Protein AF-A0A7J6WF81-F1 (afdb_monomer)

Radius of gyration: 40.15 Å; Cα contacts (8 Å, |Δi|>4): 17; chains: 1; bounding box: 64×101×125 Å

Structure (mmCIF, N/CA/C/O backbone):
data_AF-A0A7J6WF81-F1
#
_entry.id   AF-A0A7J6WF81-F1
#
loop_
_atom_site.group_PDB
_atom_site.id
_atom_site.type_symbol
_atom_site.label_atom_id
_atom_site.label_alt_id
_atom_site.label_comp_id
_atom_site.label_asym_id
_atom_site.label_entity_id
_atom_site.label_seq_id
_atom_site.pdbx_PDB_ins_code
_atom_site.Cartn_x
_atom_site.Cartn_y
_atom_site.Cartn_z
_atom_site.occupancy
_atom_site.B_iso_or_equiv
_atom_site.auth_seq_id
_atom_site.auth_comp_id
_atom_site.auth_asym_id
_atom_site.auth_atom_id
_atom_site.pdbx_PDB_model_num
ATOM 1 N N . MET A 1 1 ? 46.138 -55.436 -74.762 1.00 39.97 1 MET A N 1
ATOM 2 C CA . MET A 1 1 ? 46.926 -55.496 -73.510 1.00 39.97 1 MET A CA 1
ATOM 3 C C . MET A 1 1 ? 46.510 -54.340 -72.615 1.00 39.97 1 MET A C 1
ATOM 5 O O . MET A 1 1 ? 46.144 -53.313 -73.169 1.00 39.97 1 MET A O 1
ATOM 9 N N . THR A 1 2 ? 46.598 -54.537 -71.286 1.00 33.72 2 THR A N 1
ATOM 10 C CA . THR A 1 2 ? 46.379 -53.577 -70.167 1.00 33.72 2 THR A CA 1
ATOM 11 C C . THR A 1 2 ? 44.949 -53.040 -69.989 1.00 33.72 2 THR A C 1
ATOM 13 O O . THR A 1 2 ? 44.343 -52.628 -70.960 1.00 33.72 2 THR A O 1
ATOM 16 N N . LYS A 1 3 ? 44.336 -52.950 -68.802 1.00 34.41 3 LYS A N 1
ATOM 17 C CA . LYS A 1 3 ? 44.632 -53.362 -67.414 1.00 34.41 3 LYS A CA 1
ATOM 18 C C . LYS A 1 3 ? 43.314 -53.178 -66.624 1.00 34.41 3 LYS A C 1
ATOM 20 O O . LYS A 1 3 ? 42.520 -52.312 -66.973 1.00 34.41 3 LYS A O 1
ATOM 25 N N . ALA A 1 4 ? 43.105 -53.985 -65.588 1.00 42.34 4 ALA A N 1
ATOM 26 C CA . ALA A 1 4 ? 41.990 -53.915 -64.641 1.00 42.34 4 ALA A CA 1
ATOM 27 C C . ALA A 1 4 ? 41.916 -52.584 -63.865 1.00 42.34 4 ALA A C 1
ATOM 29 O O . ALA A 1 4 ? 42.968 -52.068 -63.498 1.00 42.34 4 ALA A O 1
ATOM 30 N N . VAL A 1 5 ? 40.695 -52.109 -63.570 1.00 41.09 5 VAL A N 1
ATOM 31 C CA . VAL A 1 5 ? 40.322 -51.245 -62.422 1.00 41.09 5 VAL A CA 1
ATOM 32 C C . VAL A 1 5 ? 38.820 -51.486 -62.157 1.00 41.09 5 VAL A C 1
ATOM 34 O O . VAL A 1 5 ? 37.969 -50.949 -62.853 1.00 41.09 5 VAL A O 1
ATOM 37 N N . GLU A 1 6 ? 38.443 -52.560 -61.466 1.00 38.19 6 GLU A N 1
ATOM 38 C CA . GLU A 1 6 ? 38.143 -52.603 -60.022 1.00 38.19 6 GLU A CA 1
ATOM 39 C C . GLU A 1 6 ? 37.126 -51.562 -59.519 1.00 38.19 6 GLU A C 1
ATOM 41 O O . GLU A 1 6 ? 37.419 -50.383 -59.325 1.00 38.19 6 GLU A O 1
ATOM 46 N N . ASN A 1 7 ? 35.923 -52.094 -59.270 1.00 43.31 7 ASN A N 1
ATOM 47 C CA . ASN A 1 7 ? 34.886 -51.650 -58.341 1.00 43.31 7 ASN A CA 1
ATOM 48 C C . ASN A 1 7 ? 35.401 -50.737 -57.216 1.00 43.31 7 ASN A C 1
ATOM 50 O O . ASN A 1 7 ? 35.984 -51.198 -56.238 1.00 43.31 7 ASN A O 1
ATOM 54 N N . LYS A 1 8 ? 35.097 -49.442 -57.321 1.00 42.59 8 LYS A N 1
ATOM 55 C CA . LYS A 1 8 ? 35.354 -48.436 -56.279 1.00 42.59 8 LYS A CA 1
ATOM 56 C C . LYS A 1 8 ? 34.134 -47.556 -55.985 1.00 42.59 8 LYS A C 1
ATOM 58 O O . LYS A 1 8 ? 34.281 -46.411 -55.580 1.00 42.59 8 LYS A O 1
ATOM 63 N N . ALA A 1 9 ? 32.927 -48.084 -56.192 1.00 43.22 9 ALA A N 1
ATOM 64 C CA . ALA A 1 9 ? 31.678 -47.364 -55.914 1.00 43.22 9 ALA A CA 1
ATOM 65 C C . ALA A 1 9 ? 30.864 -47.952 -54.743 1.00 43.22 9 ALA A C 1
ATOM 67 O O . ALA A 1 9 ? 29.885 -47.351 -54.326 1.00 43.22 9 ALA A O 1
ATOM 68 N N . THR A 1 10 ? 31.286 -49.080 -54.161 1.00 41.56 10 THR A N 1
ATOM 69 C CA . THR A 1 10 ? 30.534 -49.802 -53.112 1.00 41.56 10 THR A CA 1
ATOM 70 C C . THR A 1 10 ? 31.147 -49.671 -51.709 1.00 41.56 10 THR A C 1
ATOM 72 O O . THR A 1 10 ? 30.905 -50.509 -50.850 1.00 41.56 10 THR A O 1
ATOM 75 N N . ILE A 1 11 ? 31.965 -48.637 -51.466 1.00 42.91 11 ILE A N 1
ATOM 76 C CA . ILE A 1 11 ? 32.642 -48.387 -50.168 1.00 42.91 11 ILE A CA 1
ATOM 77 C C . ILE A 1 11 ? 32.250 -47.010 -49.581 1.00 42.91 11 ILE A C 1
ATOM 79 O O . ILE A 1 11 ? 32.831 -46.551 -48.608 1.00 42.91 11 ILE A O 1
ATOM 83 N N . ALA A 1 12 ? 31.245 -46.328 -50.141 1.00 42.38 12 ALA A N 1
ATOM 84 C CA . ALA A 1 12 ? 30.825 -45.007 -49.654 1.00 42.38 12 ALA A CA 1
ATOM 85 C C . ALA A 1 12 ? 29.573 -45.019 -48.751 1.00 42.38 12 ALA A C 1
ATOM 87 O O . ALA A 1 12 ? 29.296 -44.008 -48.116 1.00 42.38 12 ALA A O 1
ATOM 88 N N . GLU A 1 13 ? 28.840 -46.134 -48.644 1.00 45.06 13 GLU A N 1
ATOM 89 C CA . GLU A 1 13 ? 27.553 -46.176 -47.917 1.00 45.06 13 GLU A CA 1
ATOM 90 C C . GLU A 1 13 ? 27.548 -46.983 -46.606 1.00 45.06 13 GLU A C 1
ATOM 92 O O . GLU A 1 13 ? 26.510 -47.077 -45.962 1.00 45.06 13 GLU A O 1
ATOM 97 N N . VAL A 1 14 ? 28.684 -47.521 -46.143 1.00 45.62 14 VAL A N 1
ATOM 98 C CA . VAL A 1 14 ? 28.732 -48.337 -44.901 1.00 45.62 14 VAL A CA 1
ATOM 99 C C . VAL A 1 14 ? 29.805 -47.850 -43.911 1.00 45.62 14 VAL A C 1
ATOM 101 O O . VAL A 1 14 ? 30.290 -48.602 -43.079 1.00 45.62 14 VAL A O 1
ATOM 104 N N . ALA A 1 15 ? 30.192 -46.573 -43.978 1.00 39.53 15 ALA A N 1
ATOM 105 C CA . ALA A 1 15 ? 31.174 -45.970 -43.060 1.00 39.53 15 ALA A CA 1
ATOM 106 C C . ALA A 1 15 ? 30.653 -44.704 -42.348 1.00 39.53 15 ALA A C 1
ATOM 108 O O . ALA A 1 15 ? 31.432 -43.845 -41.944 1.00 39.53 15 ALA A O 1
ATOM 109 N N . SER A 1 16 ? 29.331 -44.567 -42.210 1.00 41.50 16 SER A N 1
ATOM 110 C CA . SER A 1 16 ? 28.684 -43.551 -41.358 1.00 41.50 16 SER A CA 1
ATOM 111 C C . SER A 1 16 ? 28.068 -44.146 -40.085 1.00 41.50 16 SER A C 1
ATOM 113 O O . SER A 1 16 ? 27.413 -43.442 -39.317 1.00 41.50 16 SER A O 1
ATOM 115 N N . GLN A 1 17 ? 28.312 -45.433 -39.837 1.00 50.81 17 GLN A N 1
ATOM 116 C CA . GLN A 1 17 ? 28.072 -46.104 -38.568 1.00 50.81 17 GLN A CA 1
ATOM 117 C C . GLN A 1 17 ? 29.435 -46.347 -37.908 1.00 50.81 17 GLN A C 1
ATOM 119 O O . GLN A 1 17 ? 30.339 -46.862 -38.554 1.00 50.81 17 GLN A O 1
ATOM 124 N N . GLU A 1 18 ? 29.557 -45.963 -36.636 1.00 52.00 18 GLU A N 1
ATOM 125 C CA . GLU A 1 18 ? 30.675 -46.286 -35.731 1.00 52.00 18 GLU A CA 1
ATOM 126 C C . GLU A 1 18 ? 31.996 -45.518 -35.909 1.00 52.00 18 GLU A C 1
ATOM 128 O O . GLU A 1 18 ? 33.013 -46.110 -36.227 1.00 52.00 18 GLU A O 1
ATOM 133 N N . VAL A 1 19 ? 32.011 -44.222 -35.570 1.00 46.44 19 VAL A N 1
ATOM 134 C CA . VAL A 1 19 ? 32.929 -43.678 -34.538 1.00 46.44 19 VAL A CA 1
ATOM 135 C C . VAL A 1 19 ? 32.248 -42.443 -33.933 1.00 46.44 19 VAL A C 1
ATOM 137 O O . VAL A 1 19 ? 32.573 -41.300 -34.255 1.00 46.44 19 VAL A O 1
ATOM 140 N N . LEU A 1 20 ? 31.238 -42.658 -33.084 1.00 46.56 20 LEU A N 1
ATOM 141 C CA . LEU A 1 20 ? 30.826 -41.609 -32.155 1.00 46.56 20 LEU A CA 1
ATOM 142 C C . LEU A 1 20 ? 31.946 -41.474 -31.124 1.00 46.56 20 LEU A C 1
ATOM 144 O O . LEU A 1 20 ? 32.160 -42.363 -30.305 1.00 46.56 20 LEU A O 1
ATOM 148 N N . ASP A 1 21 ? 32.683 -40.372 -31.204 1.00 54.97 21 ASP A N 1
ATOM 149 C CA . ASP A 1 21 ? 33.619 -39.965 -30.166 1.00 54.97 21 ASP A CA 1
ATOM 150 C C . ASP A 1 21 ? 32.853 -39.939 -28.822 1.00 54.97 21 ASP A C 1
ATOM 152 O O . ASP A 1 21 ? 31.858 -39.207 -28.716 1.00 54.97 21 ASP A O 1
ATOM 156 N N . PRO A 1 22 ? 33.239 -40.734 -27.802 1.00 58.72 22 PRO A N 1
ATOM 157 C CA . PRO A 1 22 ? 32.513 -40.847 -26.528 1.00 58.72 22 PRO A CA 1
ATOM 158 C C . PRO A 1 22 ? 32.323 -39.494 -25.823 1.00 58.72 22 PRO A C 1
ATOM 160 O O . PRO A 1 22 ? 31.463 -39.340 -24.955 1.00 58.72 22 PRO A O 1
ATOM 163 N N . VAL A 1 23 ? 33.103 -38.487 -26.215 1.00 62.31 23 VAL A N 1
ATOM 164 C CA . VAL A 1 23 ? 32.996 -37.104 -25.753 1.00 62.31 23 VAL A CA 1
ATOM 165 C C . VAL A 1 23 ? 31.774 -36.386 -26.343 1.00 62.31 23 VAL A C 1
ATOM 167 O O . VAL A 1 23 ? 31.111 -35.635 -25.630 1.00 62.31 23 VAL A O 1
ATOM 170 N N . ALA A 1 24 ? 31.430 -36.628 -27.611 1.00 61.00 24 ALA A N 1
ATOM 171 C CA . ALA A 1 24 ? 30.309 -35.968 -28.286 1.00 61.00 24 ALA A CA 1
ATOM 172 C C . ALA A 1 24 ? 28.952 -36.494 -27.797 1.00 61.00 24 ALA A C 1
ATOM 174 O O . ALA A 1 24 ? 28.007 -35.727 -27.600 1.00 61.00 24 ALA A O 1
ATOM 175 N N . GLU A 1 25 ? 28.867 -37.799 -27.541 1.00 62.50 25 GLU A N 1
ATOM 176 C CA . GLU A 1 25 ? 27.663 -38.424 -26.996 1.00 62.50 25 GLU A CA 1
ATOM 177 C C . GLU A 1 25 ? 27.437 -38.009 -25.533 1.00 62.50 25 GLU A C 1
ATOM 179 O O . GLU A 1 25 ? 26.320 -37.653 -25.147 1.00 62.50 25 GLU A O 1
ATOM 184 N N . LYS A 1 26 ? 28.522 -37.906 -24.752 1.00 65.94 26 LYS A N 1
ATOM 185 C CA . LYS A 1 26 ? 28.501 -37.362 -23.389 1.00 65.94 26 LYS A CA 1
ATOM 186 C C . LYS A 1 26 ? 28.108 -35.885 -23.354 1.00 65.94 26 LYS A C 1
ATOM 188 O O . LYS A 1 26 ? 27.331 -35.492 -22.490 1.00 65.94 26 LYS A O 1
ATOM 193 N N . LEU A 1 27 ? 28.575 -35.075 -24.306 1.00 67.12 27 LEU A N 1
ATOM 194 C CA . LEU A 1 27 ? 28.186 -33.665 -24.410 1.00 67.12 27 LEU A CA 1
ATOM 195 C C . LEU A 1 27 ? 26.691 -33.514 -24.732 1.00 67.12 27 LEU A C 1
ATOM 197 O O . LEU A 1 27 ? 26.028 -32.621 -24.207 1.00 67.12 27 LEU A O 1
ATOM 201 N N . ARG A 1 28 ? 26.138 -34.411 -25.557 1.00 70.06 28 ARG A N 1
ATOM 202 C CA . ARG A 1 28 ? 24.703 -34.439 -25.863 1.00 70.06 28 ARG A CA 1
ATOM 203 C C . ARG A 1 28 ? 23.870 -34.868 -24.656 1.00 70.06 28 ARG A C 1
ATOM 205 O O . ARG A 1 28 ? 22.842 -34.252 -24.392 1.00 70.06 28 ARG A O 1
ATOM 212 N N . GLN A 1 29 ? 24.317 -35.881 -23.914 1.00 72.31 29 GLN A N 1
ATOM 213 C CA . GLN A 1 29 ? 23.671 -36.297 -22.665 1.00 72.31 29 GLN A CA 1
ATOM 214 C C . GLN A 1 29 ? 23.729 -35.188 -21.616 1.00 72.31 29 GLN A C 1
ATOM 216 O O . GLN A 1 29 ? 22.723 -34.905 -20.978 1.00 72.31 29 GLN A O 1
ATOM 221 N N . GLN A 1 30 ? 24.865 -34.503 -21.494 1.00 75.44 30 GLN A N 1
ATOM 222 C CA . GLN A 1 30 ? 25.020 -33.382 -20.578 1.00 75.44 30 GLN A CA 1
ATOM 223 C C . GLN A 1 30 ? 24.088 -32.219 -20.939 1.00 75.44 30 GLN A C 1
ATOM 225 O O . GLN A 1 30 ? 23.410 -31.706 -20.062 1.00 75.44 30 GLN A O 1
ATOM 230 N N . ARG A 1 31 ? 23.963 -31.865 -22.225 1.00 72.38 31 ARG A N 1
ATOM 231 C CA . ARG A 1 31 ? 22.981 -30.871 -22.700 1.00 72.38 31 ARG A CA 1
ATOM 232 C C . ARG A 1 31 ? 21.544 -31.273 -22.376 1.00 72.38 31 ARG A C 1
ATOM 234 O O . ARG A 1 31 ? 20.746 -30.420 -22.013 1.00 72.38 31 ARG A O 1
ATOM 241 N N . LEU A 1 32 ? 21.220 -32.558 -22.515 1.00 66.81 32 LEU A N 1
ATOM 242 C CA . LEU A 1 32 ? 19.884 -33.081 -22.234 1.00 66.81 32 LEU A CA 1
ATOM 243 C C . LEU A 1 32 ? 19.563 -33.036 -20.733 1.00 66.81 32 LEU A C 1
ATOM 245 O O . LEU A 1 32 ? 18.443 -32.702 -20.361 1.00 66.81 32 LEU A O 1
ATOM 249 N N . VAL A 1 33 ? 20.553 -33.326 -19.887 1.00 76.94 33 VAL A N 1
ATOM 250 C CA . VAL A 1 33 ? 20.449 -33.192 -18.428 1.00 76.94 33 VAL A CA 1
ATOM 251 C C . VAL A 1 33 ? 20.340 -31.720 -18.035 1.00 76.94 33 VAL A C 1
ATOM 253 O O . VAL A 1 33 ? 19.411 -31.366 -17.327 1.00 76.94 33 VAL A O 1
ATOM 256 N N . GLU A 1 34 ? 21.196 -30.845 -18.567 1.00 74.00 34 GLU A N 1
ATOM 257 C CA . GLU A 1 34 ? 21.146 -29.400 -18.310 1.00 74.00 34 GLU A CA 1
ATOM 258 C C . GLU A 1 34 ? 19.815 -28.778 -18.762 1.00 74.00 34 GLU A C 1
ATOM 260 O O . GLU A 1 34 ? 19.277 -27.924 -18.067 1.00 74.00 34 GLU A O 1
ATOM 265 N N . GLU A 1 35 ? 19.239 -29.208 -19.891 1.00 75.38 35 GLU A N 1
ATOM 266 C CA . GLU A 1 35 ? 17.924 -28.738 -20.345 1.00 75.38 35 GLU A CA 1
ATOM 267 C C . GLU A 1 35 ? 16.788 -29.271 -19.460 1.00 75.38 35 GLU A C 1
ATOM 269 O O . GLU A 1 35 ? 15.839 -28.539 -19.174 1.00 75.38 35 GLU A O 1
ATOM 274 N N . ALA A 1 36 ? 16.876 -30.523 -19.001 1.00 78.50 36 ALA A N 1
ATOM 275 C CA . ALA A 1 36 ? 15.908 -31.102 -18.072 1.00 78.50 36 ALA A CA 1
ATOM 276 C C . ALA A 1 36 ? 15.971 -30.430 -16.693 1.00 78.50 36 ALA A C 1
ATOM 278 O O . ALA A 1 36 ? 14.930 -30.093 -16.125 1.00 78.50 36 ALA A O 1
ATOM 279 N N . ASP A 1 37 ? 17.177 -30.171 -16.192 1.00 80.12 37 ASP A N 1
ATOM 280 C CA . ASP A 1 37 ? 17.421 -29.470 -14.938 1.00 80.12 37 ASP A CA 1
ATOM 281 C C . ASP A 1 37 ? 17.012 -28.003 -15.049 1.00 80.12 37 ASP A C 1
ATOM 283 O O . ASP A 1 37 ? 16.374 -27.497 -14.132 1.00 80.12 37 ASP A O 1
ATOM 287 N N . TYR A 1 38 ? 17.291 -27.327 -16.172 1.00 75.75 38 TYR A N 1
ATOM 288 C CA . TYR A 1 38 ? 16.845 -25.954 -16.426 1.00 75.75 38 TYR A CA 1
ATOM 289 C C . TYR A 1 38 ? 15.325 -25.859 -16.527 1.00 75.75 38 TYR A C 1
ATOM 291 O O . TYR A 1 38 ? 14.749 -24.941 -15.961 1.00 75.75 38 TYR A O 1
ATOM 299 N N . LYS A 1 39 ? 14.647 -26.805 -17.190 1.00 76.06 39 LYS A N 1
ATOM 300 C CA . LYS A 1 39 ? 13.175 -26.857 -17.213 1.00 76.06 39 LYS A CA 1
ATOM 301 C C . LYS A 1 39 ? 12.604 -27.145 -15.831 1.00 76.06 39 LYS A C 1
ATOM 303 O O . LYS A 1 39 ? 11.674 -26.468 -15.422 1.00 76.06 39 LYS A O 1
ATOM 308 N N . SER A 1 40 ? 13.199 -28.072 -15.086 1.00 74.06 40 SER A N 1
ATOM 309 C CA . SER A 1 40 ? 12.756 -28.407 -13.728 1.00 74.06 40 SER A CA 1
ATOM 310 C C . SER A 1 40 ? 12.983 -27.249 -12.755 1.00 74.06 40 SER A C 1
ATOM 312 O O . SER A 1 40 ? 12.095 -26.916 -11.977 1.00 74.06 40 SER A O 1
ATOM 314 N N . THR A 1 41 ? 14.139 -26.579 -12.813 1.00 71.69 41 THR A N 1
ATOM 315 C CA . THR A 1 41 ? 14.388 -25.362 -12.024 1.00 71.69 41 THR A CA 1
ATOM 316 C C . THR A 1 41 ? 13.540 -24.199 -12.510 1.00 71.69 41 THR A C 1
ATOM 318 O O . THR A 1 41 ? 13.033 -23.456 -11.682 1.00 71.69 41 THR A O 1
ATOM 321 N N . ALA A 1 42 ? 13.300 -24.049 -13.809 1.00 70.38 42 ALA A N 1
ATOM 322 C CA . ALA A 1 42 ? 12.347 -23.070 -14.303 1.00 70.38 42 ALA A CA 1
ATOM 323 C C . ALA A 1 42 ? 10.936 -23.374 -13.790 1.00 70.38 42 ALA A C 1
ATOM 325 O O . ALA A 1 42 ? 10.277 -22.456 -13.358 1.00 70.38 42 ALA A O 1
ATOM 326 N N . GLU A 1 43 ? 10.465 -24.613 -13.718 1.00 66.88 43 GLU A N 1
ATOM 327 C CA . GLU A 1 43 ? 9.145 -24.911 -13.138 1.00 66.88 43 GLU A CA 1
ATOM 328 C C . GLU A 1 43 ? 9.099 -24.725 -11.611 1.00 66.88 43 GLU A C 1
ATOM 330 O O . GLU A 1 43 ? 8.087 -24.281 -11.072 1.00 66.88 43 GLU A O 1
ATOM 335 N N . LEU A 1 44 ? 10.199 -25.009 -10.904 1.00 67.44 44 LEU A N 1
ATOM 336 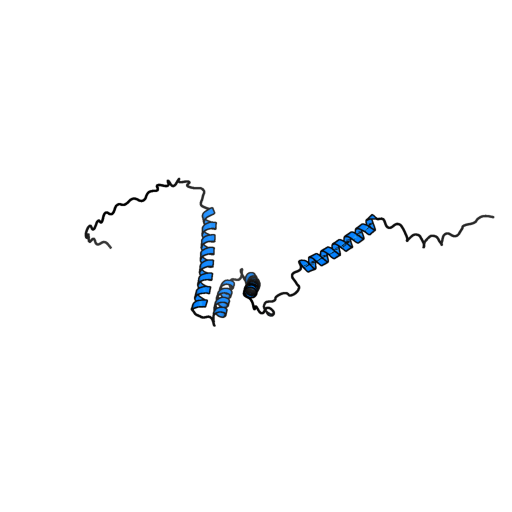C CA . LEU A 1 44 ? 10.317 -24.818 -9.452 1.00 67.44 44 LEU A CA 1
ATOM 337 C C . LEU A 1 44 ? 10.496 -23.345 -9.039 1.00 67.44 44 LEU A C 1
ATOM 339 O O . LEU A 1 44 ? 10.058 -22.963 -7.954 1.00 67.44 44 LEU A O 1
ATOM 343 N N . PHE A 1 45 ? 11.143 -22.522 -9.873 1.00 65.19 45 PHE A N 1
ATOM 344 C CA . PHE A 1 45 ? 11.505 -21.128 -9.568 1.00 65.19 45 PHE A CA 1
ATOM 345 C C . PHE A 1 45 ? 10.808 -20.081 -10.444 1.00 65.19 45 PHE A C 1
ATOM 347 O O . PHE A 1 45 ? 10.733 -18.914 -10.046 1.00 65.19 45 PHE A O 1
ATOM 354 N N . ALA A 1 46 ? 10.258 -20.444 -11.604 1.00 57.06 46 ALA A N 1
ATOM 355 C CA . ALA A 1 46 ? 9.267 -19.614 -12.272 1.00 57.06 46 ALA A CA 1
ATOM 356 C C . ALA A 1 46 ? 8.011 -19.705 -11.421 1.00 57.06 46 ALA A C 1
ATOM 358 O O . ALA A 1 46 ? 7.245 -20.662 -11.500 1.00 57.06 46 ALA A O 1
ATOM 359 N N . LYS A 1 47 ? 7.863 -18.695 -10.557 1.00 54.47 47 LYS A N 1
ATOM 360 C CA . LYS A 1 47 ? 6.606 -18.256 -9.954 1.00 54.47 47 LYS A CA 1
ATOM 361 C C . LYS A 1 47 ? 5.434 -18.830 -10.738 1.00 54.47 47 LYS A C 1
ATOM 363 O O . LYS A 1 47 ? 5.183 -18.397 -11.861 1.00 54.47 47 LYS A O 1
ATOM 368 N N . THR A 1 48 ? 4.790 -19.822 -10.130 1.00 48.59 48 THR A N 1
ATOM 369 C CA . THR A 1 48 ? 3.573 -20.485 -10.580 1.00 48.59 48 THR A CA 1
ATOM 370 C C . THR A 1 48 ? 2.743 -19.517 -11.412 1.00 48.59 48 THR A C 1
ATOM 372 O O . THR A 1 48 ? 2.365 -18.458 -10.911 1.00 48.59 48 THR A O 1
ATOM 375 N N . GLY A 1 49 ? 2.547 -19.866 -12.686 1.00 48.09 49 GLY A N 1
ATOM 376 C CA . GLY A 1 49 ? 1.919 -19.069 -13.740 1.00 48.09 49 GLY A CA 1
ATOM 377 C C . GLY A 1 49 ? 0.449 -18.743 -13.491 1.00 48.09 49 GLY A C 1
ATOM 378 O O . GLY A 1 49 ? -0.429 -19.127 -14.254 1.00 48.09 49 GLY A O 1
ATOM 379 N N . ASN A 1 50 ? 0.194 -18.000 -12.429 1.00 50.09 50 ASN A N 1
ATOM 380 C CA . ASN A 1 50 ? -0.977 -17.182 -12.254 1.00 50.09 50 ASN A CA 1
ATOM 381 C C . ASN A 1 50 ? -0.417 -15.811 -11.889 1.00 50.09 50 ASN A C 1
ATOM 383 O O . ASN A 1 50 ? -0.074 -15.570 -10.730 1.00 50.09 50 ASN A O 1
ATOM 387 N N . GLU A 1 51 ? -0.221 -14.940 -12.882 1.00 56.06 51 GLU A N 1
ATOM 388 C CA . GLU A 1 51 ? -0.047 -13.520 -12.590 1.00 56.06 51 GLU A CA 1
ATOM 389 C C . GLU A 1 51 ? -1.273 -13.114 -11.773 1.00 56.06 51 GLU A C 1
ATOM 391 O O . GLU A 1 51 ? -2.365 -12.945 -12.314 1.00 56.06 51 GLU A O 1
ATOM 396 N N . LYS A 1 52 ? -1.111 -13.047 -10.446 1.00 59.75 52 LYS A N 1
ATOM 397 C CA . LYS A 1 52 ? -2.102 -12.503 -9.523 1.00 59.75 52 LYS A CA 1
ATOM 398 C C . LYS A 1 52 ? -2.224 -11.024 -9.880 1.00 59.75 52 LYS A C 1
ATOM 400 O O . LYS A 1 52 ? -1.525 -10.176 -9.332 1.00 59.75 52 LYS A O 1
ATOM 405 N N . SER A 1 53 ? -3.018 -10.728 -10.900 1.00 67.12 53 SER A N 1
ATOM 406 C CA . SER A 1 53 ? -3.369 -9.372 -11.278 1.00 67.12 53 SER A CA 1
ATOM 407 C C . SER A 1 53 ? -4.360 -8.841 -10.249 1.00 67.12 53 SER A C 1
ATOM 409 O O . SER A 1 53 ? -5.148 -9.599 -9.678 1.00 67.12 53 SER A O 1
ATOM 411 N N . LEU A 1 54 ? -4.318 -7.530 -10.003 1.00 74.88 54 LEU A N 1
ATOM 412 C CA . LEU A 1 54 ? -5.234 -6.869 -9.067 1.00 74.88 54 LEU A CA 1
ATOM 413 C C . LEU A 1 54 ? -6.705 -7.171 -9.387 1.00 74.88 54 LEU A C 1
ATOM 415 O O . LEU A 1 54 ? -7.510 -7.290 -8.474 1.00 74.88 54 LEU A O 1
ATOM 419 N N . ASP A 1 55 ? -7.028 -7.349 -10.668 1.00 76.62 55 ASP A N 1
ATOM 420 C CA . ASP A 1 55 ? -8.392 -7.587 -11.140 1.00 76.62 55 ASP A CA 1
ATOM 421 C C . ASP A 1 55 ? -8.891 -9.020 -10.886 1.00 76.62 55 ASP A C 1
ATOM 423 O O . ASP A 1 55 ? -10.095 -9.241 -10.768 1.00 76.62 55 ASP A O 1
ATOM 427 N N . ASN A 1 56 ? -7.986 -9.999 -10.774 1.00 82.06 56 ASN A N 1
ATOM 428 C CA . ASN A 1 56 ? -8.344 -11.416 -10.632 1.00 82.06 56 ASN A CA 1
ATOM 429 C C . ASN A 1 56 ? -8.169 -11.950 -9.202 1.00 82.06 56 ASN A C 1
ATOM 431 O O . ASN A 1 56 ? -8.552 -13.087 -8.916 1.00 82.06 56 ASN A O 1
ATOM 435 N N . PHE A 1 57 ? -7.567 -11.170 -8.303 1.00 84.19 57 PHE A N 1
ATOM 436 C CA . PHE A 1 57 ? -7.256 -11.613 -6.950 1.00 84.19 57 PHE A CA 1
ATOM 437 C C . PHE A 1 57 ? -8.329 -11.179 -5.948 1.00 84.19 57 PHE A C 1
ATOM 439 O O . PHE A 1 57 ? -8.496 -9.995 -5.668 1.00 84.19 57 PHE A O 1
ATOM 446 N N . ILE A 1 58 ? -9.034 -12.156 -5.374 1.00 85.94 58 ILE A N 1
ATOM 447 C CA . ILE A 1 58 ? -10.023 -11.935 -4.312 1.00 85.94 58 ILE A CA 1
ATOM 448 C C . ILE A 1 58 ? -9.433 -12.462 -2.995 1.00 85.94 58 ILE A C 1
ATOM 450 O O . ILE A 1 58 ? -9.451 -13.681 -2.788 1.00 85.94 58 ILE A O 1
ATOM 454 N N . PRO A 1 59 ? -8.904 -11.592 -2.115 1.00 89.06 59 PRO A N 1
ATOM 455 C CA . PRO A 1 59 ? -8.296 -12.019 -0.858 1.00 89.06 59 PRO A CA 1
ATOM 456 C C . PRO A 1 59 ? -9.335 -12.623 0.099 1.00 89.06 59 PRO A C 1
ATOM 458 O O . PRO A 1 59 ? -10.446 -12.103 0.224 1.00 89.06 59 PRO A O 1
ATOM 461 N N . LYS A 1 60 ? -8.985 -13.729 0.775 1.00 91.50 60 LYS A N 1
ATOM 462 C CA . LYS A 1 60 ? -9.862 -14.421 1.746 1.00 91.50 60 LYS A CA 1
ATOM 463 C C . LYS A 1 60 ? -9.218 -14.626 3.115 1.00 91.50 60 LYS A C 1
ATOM 465 O O . LYS A 1 60 ? -9.934 -14.777 4.100 1.00 91.50 60 LYS A O 1
ATOM 470 N N . SER A 1 61 ? -7.892 -14.652 3.176 1.00 92.88 61 SER A N 1
ATOM 471 C CA . SER A 1 61 ? -7.104 -14.774 4.402 1.00 92.88 61 SER A CA 1
ATOM 472 C C . SER A 1 61 ? -6.310 -13.498 4.684 1.00 92.88 61 SER A C 1
ATOM 474 O O . SER A 1 61 ? -6.084 -12.687 3.788 1.00 92.88 61 SER A O 1
ATOM 476 N N . GLU A 1 62 ? -5.851 -13.322 5.923 1.00 90.25 62 GLU A N 1
ATOM 477 C CA . GLU A 1 62 ? -4.983 -12.195 6.298 1.00 90.25 62 GLU A CA 1
ATOM 478 C C . GLU A 1 62 ? -3.705 -12.147 5.445 1.00 90.25 62 GLU A C 1
ATOM 480 O O . GLU A 1 62 ? -3.317 -11.082 4.964 1.00 90.25 62 GLU A O 1
ATOM 485 N N . SER A 1 63 ? -3.099 -13.308 5.170 1.00 90.19 63 SER A N 1
ATOM 486 C CA . SER A 1 63 ? -1.945 -13.401 4.274 1.00 90.19 63 SER A CA 1
ATOM 487 C C . SER A 1 63 ? -2.281 -12.974 2.845 1.00 90.19 63 SER A C 1
ATOM 489 O O . SER A 1 63 ? -1.468 -12.305 2.212 1.00 90.19 63 SER A O 1
ATOM 491 N N . ASP A 1 64 ? -3.488 -13.273 2.353 1.00 89.06 64 ASP A N 1
ATOM 492 C CA . ASP A 1 64 ? -3.917 -12.804 1.031 1.00 89.06 64 ASP A CA 1
ATOM 493 C C . ASP A 1 64 ? -4.044 -11.277 1.002 1.00 89.06 64 ASP A C 1
ATOM 495 O O . ASP A 1 64 ? -3.665 -10.643 0.021 1.00 89.06 64 ASP A O 1
ATOM 499 N N . PHE A 1 65 ? -4.556 -10.659 2.071 1.00 91.44 65 PHE A N 1
ATOM 500 C CA . PHE A 1 65 ? -4.649 -9.198 2.154 1.00 91.44 65 PHE A CA 1
ATOM 501 C 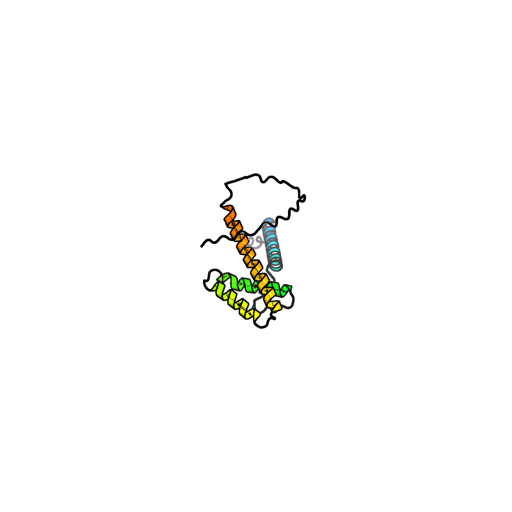C . PHE A 1 65 ? -3.272 -8.527 2.155 1.00 91.44 65 PHE A C 1
ATOM 503 O O . PHE A 1 65 ? -3.125 -7.452 1.569 1.00 91.44 65 PHE A O 1
ATOM 510 N N . LEU A 1 66 ? -2.257 -9.166 2.743 1.00 91.75 66 LEU A N 1
ATOM 511 C CA . LEU A 1 66 ? -0.877 -8.688 2.673 1.00 91.75 66 LEU A CA 1
ATOM 512 C C . LEU A 1 66 ? -0.340 -8.743 1.236 1.00 91.75 66 LEU A C 1
ATOM 514 O O . LEU A 1 66 ? 0.168 -7.739 0.738 1.00 91.75 66 LEU A O 1
ATOM 518 N N . GLU A 1 67 ? -0.523 -9.865 0.534 1.00 89.88 67 GLU A N 1
ATOM 519 C CA . GLU A 1 67 ? -0.135 -9.977 -0.880 1.00 89.88 67 GLU A CA 1
ATOM 520 C C . GLU A 1 67 ? -0.877 -8.960 -1.762 1.00 89.88 67 GLU A C 1
ATOM 522 O O . GLU A 1 67 ? -0.290 -8.334 -2.648 1.00 89.88 67 GLU A O 1
ATOM 527 N N . TYR A 1 68 ? -2.170 -8.746 -1.506 1.00 90.00 68 TYR A N 1
ATOM 528 C CA . TYR A 1 68 ? -2.964 -7.762 -2.235 1.00 90.00 68 TYR A CA 1
ATOM 529 C C . TYR A 1 68 ? -2.446 -6.335 -2.016 1.00 90.00 68 TYR A C 1
ATOM 531 O O . TYR A 1 68 ? -2.325 -5.563 -2.970 1.00 90.00 68 TYR A O 1
ATOM 539 N N . ALA A 1 69 ? -2.073 -5.991 -0.781 1.00 90.56 69 ALA A N 1
ATOM 540 C CA . ALA A 1 69 ? -1.463 -4.702 -0.469 1.00 90.56 69 ALA A CA 1
ATOM 541 C C . ALA A 1 69 ? -0.128 -4.505 -1.210 1.00 90.56 69 ALA A C 1
ATOM 543 O O . ALA A 1 69 ? 0.130 -3.419 -1.741 1.00 90.56 69 ALA A O 1
ATOM 544 N N . GLU A 1 70 ? 0.700 -5.550 -1.317 1.00 90.44 70 GLU A N 1
ATOM 545 C CA . GLU A 1 70 ? 1.936 -5.503 -2.104 1.00 90.44 70 GLU A CA 1
ATOM 546 C C . GLU A 1 70 ? 1.660 -5.228 -3.587 1.00 90.44 70 GLU A C 1
ATOM 548 O O . GLU A 1 70 ? 2.295 -4.343 -4.170 1.00 90.44 70 GLU A O 1
ATOM 553 N N . LEU A 1 71 ? 0.678 -5.911 -4.186 1.00 90.25 71 LEU A N 1
ATOM 554 C CA . LEU A 1 71 ? 0.275 -5.693 -5.579 1.00 90.25 71 LEU A CA 1
ATOM 555 C C . LEU A 1 71 ? -0.201 -4.253 -5.823 1.00 90.25 71 LEU A C 1
ATOM 557 O O . LEU A 1 71 ? 0.211 -3.626 -6.805 1.00 90.25 71 LEU A O 1
ATOM 561 N N . ILE A 1 72 ? -1.006 -3.693 -4.911 1.00 91.25 72 ILE A N 1
ATOM 562 C CA . ILE A 1 72 ? -1.440 -2.288 -4.984 1.00 91.25 72 ILE A CA 1
ATOM 563 C C . ILE A 1 72 ? -0.218 -1.369 -4.929 1.00 91.25 72 ILE A C 1
ATOM 565 O O . ILE A 1 72 ? -0.084 -0.453 -5.744 1.00 91.25 72 ILE A O 1
ATOM 569 N N . SER A 1 73 ? 0.714 -1.630 -4.010 1.00 90.88 73 SER A N 1
ATOM 570 C CA . SER A 1 73 ? 1.921 -0.817 -3.872 1.00 90.88 73 SER A CA 1
ATOM 571 C C . SER A 1 73 ? 2.773 -0.838 -5.147 1.00 90.88 73 SER A C 1
ATOM 573 O O . SER A 1 73 ? 3.212 0.216 -5.609 1.00 90.88 73 SER A O 1
ATOM 575 N N . HIS A 1 74 ? 2.935 -2.001 -5.785 1.00 91.88 74 HIS A N 1
ATOM 576 C CA . HIS A 1 74 ? 3.660 -2.134 -7.049 1.00 91.88 74 HIS A CA 1
ATOM 577 C C . HIS A 1 74 ? 2.991 -1.381 -8.194 1.00 91.88 74 HIS A C 1
ATOM 579 O O . HIS A 1 74 ? 3.682 -0.904 -9.094 1.00 91.88 74 HIS A O 1
ATOM 585 N N . ARG A 1 75 ? 1.665 -1.217 -8.152 1.00 89.56 75 ARG A N 1
ATOM 586 C CA . ARG A 1 75 ? 0.949 -0.407 -9.136 1.00 89.56 75 ARG A CA 1
ATOM 587 C C . ARG A 1 75 ? 1.129 1.095 -8.913 1.00 89.56 75 ARG A C 1
ATOM 589 O O . ARG A 1 75 ? 1.134 1.840 -9.887 1.00 89.56 75 ARG A O 1
ATOM 596 N N . LEU A 1 76 ? 1.289 1.537 -7.666 1.00 91.75 76 LEU A N 1
ATOM 597 C CA . LEU A 1 76 ? 1.405 2.956 -7.310 1.00 91.75 76 LEU A CA 1
ATOM 598 C C . LEU A 1 76 ? 2.843 3.492 -7.400 1.00 91.75 76 LEU A C 1
ATOM 600 O O . LEU A 1 76 ? 3.050 4.592 -7.913 1.00 91.75 76 LEU A O 1
ATOM 604 N N . ARG A 1 77 ? 3.844 2.714 -6.963 1.00 92.00 77 ARG A N 1
ATOM 605 C CA . ARG A 1 77 ? 5.266 3.119 -6.908 1.00 92.00 77 ARG A CA 1
ATOM 606 C C . ARG A 1 77 ? 5.847 3.695 -8.211 1.00 92.00 77 ARG A C 1
ATOM 608 O O . ARG A 1 77 ? 6.621 4.647 -8.128 1.00 92.00 77 ARG A O 1
ATOM 615 N N . PRO A 1 78 ? 5.490 3.216 -9.421 1.00 94.50 78 PRO A N 1
ATOM 616 C CA . PRO A 1 78 ? 5.992 3.803 -10.666 1.00 94.50 78 PRO A CA 1
ATOM 617 C C . PRO A 1 78 ? 5.692 5.302 -10.812 1.00 94.50 78 PRO A C 1
ATOM 619 O O . PRO A 1 78 ? 6.405 6.010 -11.523 1.00 94.50 78 PRO A O 1
ATOM 622 N N . PHE A 1 79 ? 4.667 5.803 -10.118 1.00 92.88 79 PHE A N 1
ATOM 623 C CA . PHE A 1 79 ? 4.248 7.198 -10.167 1.00 92.88 79 PHE A CA 1
ATOM 624 C C . PHE A 1 79 ? 4.908 8.085 -9.103 1.00 92.88 79 PHE A C 1
ATOM 626 O O . PHE A 1 79 ? 4.603 9.272 -9.070 1.00 92.88 79 PHE A O 1
ATOM 633 N N . GLU A 1 80 ? 5.838 7.577 -8.283 1.00 92.94 80 GLU A N 1
ATOM 634 C CA . GLU A 1 80 ? 6.474 8.314 -7.170 1.00 92.94 80 GLU A CA 1
ATOM 635 C C . GLU A 1 80 ? 7.118 9.649 -7.563 1.00 92.94 80 GLU A C 1
ATOM 637 O O . GLU A 1 80 ? 7.180 10.578 -6.761 1.00 92.94 80 GLU A O 1
ATOM 642 N N . LYS A 1 81 ? 7.592 9.765 -8.807 1.00 93.75 81 LYS A N 1
ATOM 643 C CA . LYS A 1 81 ? 8.224 10.987 -9.330 1.00 93.75 81 LYS A CA 1
ATOM 644 C C . LYS A 1 81 ? 7.218 12.028 -9.826 1.00 93.75 81 LYS A C 1
ATOM 646 O O . LYS A 1 81 ? 7.609 13.148 -10.144 1.00 93.75 81 LYS A O 1
ATOM 651 N N . SER A 1 82 ? 5.943 11.663 -9.946 1.00 95.38 82 SER A N 1
ATOM 652 C CA . SER A 1 82 ? 4.890 12.570 -10.395 1.00 95.38 82 SER A CA 1
ATOM 653 C C . SER A 1 82 ? 4.549 13.577 -9.301 1.00 95.38 82 SER A C 1
ATOM 655 O O . SER A 1 82 ? 4.351 13.210 -8.144 1.00 95.38 82 SER A O 1
ATOM 657 N N . PHE A 1 83 ? 4.368 14.843 -9.679 1.00 94.88 83 PHE A N 1
ATOM 658 C CA . PHE A 1 83 ? 3.890 15.888 -8.768 1.00 94.88 83 PHE A CA 1
ATOM 659 C C . PHE A 1 83 ? 2.519 15.550 -8.149 1.00 94.88 83 PHE A C 1
ATOM 661 O O . PHE A 1 83 ? 2.200 15.977 -7.042 1.00 94.88 83 PHE A O 1
ATOM 668 N N . HIS A 1 84 ? 1.719 14.728 -8.834 1.00 95.31 84 HIS A N 1
ATOM 669 C CA . HIS A 1 84 ? 0.399 14.303 -8.368 1.00 95.31 84 HIS A CA 1
ATOM 670 C C . HIS A 1 84 ? 0.429 13.086 -7.435 1.00 95.31 84 HIS A C 1
ATOM 672 O O . HIS A 1 84 ? -0.615 12.726 -6.896 1.00 95.31 84 HIS A O 1
ATOM 678 N N . TYR A 1 85 ? 1.588 12.458 -7.203 1.00 95.44 85 TYR A N 1
ATOM 679 C CA . TYR A 1 85 ? 1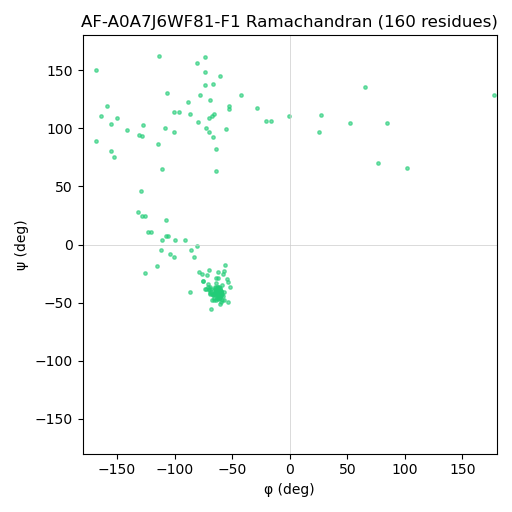.682 11.212 -6.434 1.00 95.44 85 TYR A CA 1
ATOM 680 C C . TYR A 1 85 ? 1.158 11.348 -5.002 1.00 95.44 85 TYR A C 1
ATOM 682 O O . TYR A 1 85 ? 0.390 10.518 -4.523 1.00 95.44 85 TYR A O 1
ATOM 690 N N . ILE A 1 86 ? 1.511 12.444 -4.331 1.00 94.38 86 ILE A N 1
ATOM 691 C CA . ILE A 1 86 ? 1.030 12.713 -2.973 1.00 94.38 86 ILE A CA 1
ATOM 692 C C . ILE A 1 86 ? -0.491 12.918 -2.956 1.00 94.38 86 ILE A C 1
ATOM 694 O O . ILE A 1 86 ? -1.155 12.478 -2.019 1.00 94.38 86 ILE A O 1
ATOM 698 N N . GLY A 1 87 ? -1.050 13.563 -3.985 1.00 95.81 87 GLY A N 1
ATOM 699 C CA . GLY A 1 87 ? -2.499 13.715 -4.143 1.00 95.81 87 GLY A CA 1
ATOM 700 C C . GLY A 1 87 ? -3.189 12.366 -4.332 1.00 95.81 87 GLY A C 1
ATOM 701 O O . GLY A 1 87 ? -4.115 12.050 -3.593 1.00 95.81 87 GLY A O 1
ATOM 702 N N . LEU A 1 88 ? -2.651 11.533 -5.228 1.00 94.62 88 LEU A N 1
ATOM 703 C CA . LEU A 1 88 ? -3.127 10.172 -5.470 1.00 94.62 88 LEU A CA 1
ATOM 704 C C . LEU A 1 88 ? -3.177 9.351 -4.176 1.00 94.62 88 LEU A C 1
ATOM 706 O O . LEU A 1 88 ? -4.211 8.764 -3.875 1.00 94.62 88 LEU A O 1
ATOM 710 N N . LEU A 1 89 ? -2.099 9.338 -3.384 1.00 94.56 89 LEU A N 1
ATOM 711 C CA . LEU A 1 89 ? -2.075 8.593 -2.121 1.00 94.56 89 LEU A CA 1
ATOM 712 C C . LEU A 1 89 ? -3.129 9.100 -1.126 1.00 94.56 89 LEU A C 1
ATOM 714 O O . LEU A 1 89 ? -3.804 8.293 -0.490 1.00 94.56 89 LEU A O 1
ATOM 718 N N . LYS A 1 90 ? -3.308 10.423 -1.007 1.00 93.75 90 LYS A N 1
ATOM 719 C CA . LYS A 1 90 ? -4.341 11.009 -0.136 1.00 93.75 90 LYS A CA 1
ATOM 720 C C . LYS A 1 90 ? -5.748 10.593 -0.562 1.00 93.75 90 LYS A C 1
ATOM 722 O O . LYS A 1 90 ? -6.555 10.224 0.290 1.00 93.75 90 LYS A O 1
ATOM 727 N N . ASP A 1 91 ? -6.034 10.640 -1.860 1.00 95.56 91 ASP A N 1
ATOM 728 C CA . ASP A 1 91 ? -7.347 10.280 -2.389 1.00 95.56 91 ASP A CA 1
ATOM 729 C C . ASP A 1 91 ? -7.626 8.780 -2.276 1.00 95.56 91 ASP A C 1
ATOM 731 O O . ASP A 1 91 ? -8.713 8.410 -1.838 1.00 95.56 91 ASP A O 1
ATOM 735 N N . VAL A 1 92 ? -6.645 7.920 -2.573 1.00 93.94 92 VAL A N 1
ATOM 736 C CA . VAL A 1 92 ? -6.765 6.462 -2.393 1.00 93.94 92 VAL A CA 1
ATOM 737 C C . VAL A 1 92 ? -7.098 6.122 -0.942 1.00 93.94 92 VAL A C 1
ATOM 739 O O . VAL A 1 92 ? -8.049 5.380 -0.701 1.00 93.94 92 VAL A O 1
ATOM 742 N N . MET A 1 93 ? -6.381 6.697 0.029 1.00 92.31 93 MET A N 1
ATOM 743 C CA . MET A 1 93 ? -6.672 6.462 1.449 1.00 92.31 93 MET A CA 1
ATOM 744 C C . MET A 1 93 ? -8.073 6.945 1.830 1.00 92.31 93 MET A C 1
ATOM 746 O O . MET A 1 93 ? -8.836 6.196 2.433 1.00 92.31 93 MET A O 1
ATOM 750 N N . ARG A 1 94 ? -8.457 8.162 1.426 1.00 92.75 94 ARG A N 1
ATOM 751 C CA . ARG A 1 94 ? -9.790 8.710 1.723 1.00 92.75 94 ARG A CA 1
ATOM 752 C C . ARG A 1 94 ? -10.912 7.836 1.160 1.00 92.75 94 ARG A C 1
ATOM 754 O O . ARG A 1 94 ? -11.856 7.536 1.881 1.00 92.75 94 ARG A O 1
ATOM 761 N N . LEU A 1 95 ? -10.805 7.429 -0.105 1.00 94.06 95 LEU A N 1
ATOM 762 C CA . LEU A 1 95 ? -11.810 6.596 -0.768 1.00 94.06 95 LEU A CA 1
ATOM 763 C C . LEU A 1 95 ? -11.917 5.215 -0.110 1.00 94.06 95 LEU A C 1
ATOM 765 O O . LEU A 1 95 ? -13.028 4.723 0.090 1.00 94.06 95 LEU A O 1
ATOM 769 N N . SER A 1 96 ? -10.785 4.634 0.295 1.00 92.12 96 SER A N 1
ATOM 770 C CA . SER A 1 96 ? -10.724 3.301 0.914 1.00 92.12 96 SER A CA 1
ATOM 771 C C . SER A 1 96 ? -11.320 3.256 2.326 1.00 92.12 96 SER A C 1
ATOM 773 O O . SER A 1 96 ? -11.727 2.194 2.783 1.00 92.12 96 SER A O 1
ATOM 775 N N . MET A 1 97 ? -11.404 4.399 3.013 1.00 92.94 97 MET A N 1
ATOM 776 C CA . MET A 1 97 ? -11.880 4.492 4.400 1.00 92.94 97 MET A CA 1
ATOM 777 C C . MET A 1 97 ? -13.346 4.944 4.527 1.00 92.94 97 MET A C 1
ATOM 779 O O . MET A 1 97 ? -13.840 5.116 5.638 1.00 92.94 97 MET A O 1
ATOM 783 N N . THR A 1 98 ? -14.060 5.130 3.411 1.00 91.81 98 THR A N 1
ATOM 784 C CA . THR A 1 98 ? -15.401 5.754 3.382 1.00 91.81 98 THR A CA 1
ATOM 785 C C . THR A 1 98 ? -16.447 5.021 4.234 1.00 91.81 98 THR A C 1
ATOM 787 O O . THR A 1 98 ? -17.321 5.659 4.815 1.00 91.81 98 THR A O 1
ATOM 790 N N . THR A 1 99 ? -16.373 3.691 4.319 1.00 92.06 99 THR A N 1
ATOM 791 C CA . THR A 1 99 ? -17.349 2.850 5.037 1.00 92.06 99 THR A CA 1
ATOM 792 C C . THR A 1 99 ? -16.822 2.303 6.366 1.00 92.06 99 THR A C 1
ATOM 794 O O . THR A 1 99 ? -17.467 1.446 6.966 1.00 92.06 99 THR A O 1
ATOM 797 N N . MET A 1 100 ? -15.643 2.746 6.814 1.00 91.56 100 MET A N 1
ATOM 798 C CA . MET A 1 100 ? -15.020 2.268 8.052 1.00 91.56 100 MET A CA 1
ATOM 799 C C . MET A 1 100 ? -15.611 2.954 9.286 1.00 91.56 100 MET A C 1
ATOM 801 O O . MET A 1 100 ? -16.122 4.074 9.215 1.00 91.56 100 MET A O 1
ATOM 805 N N . THR A 1 101 ? -15.509 2.300 10.445 1.00 95.88 101 THR A N 1
ATOM 806 C CA . THR A 1 101 ? -15.878 2.939 11.711 1.00 95.88 101 THR A CA 1
ATOM 807 C C . THR A 1 101 ? -14.834 3.978 12.125 1.00 95.88 101 THR A C 1
ATOM 809 O O . THR A 1 101 ? -13.679 3.949 11.693 1.00 95.88 101 THR A O 1
ATOM 812 N N . ALA A 1 102 ? -15.218 4.894 13.019 1.00 94.25 102 ALA A N 1
ATOM 813 C CA . ALA A 1 102 ? -14.291 5.888 13.558 1.00 94.25 102 ALA A CA 1
ATOM 814 C C . ALA A 1 102 ? -13.120 5.258 14.340 1.00 94.25 102 ALA A C 1
ATOM 816 O O . ALA A 1 102 ? -12.039 5.844 14.382 1.00 94.25 102 ALA A O 1
ATOM 817 N N . SER A 1 103 ? -13.326 4.081 14.949 1.00 95.88 103 SER A N 1
ATOM 818 C CA . SER A 1 103 ? -12.270 3.354 15.664 1.00 95.88 103 SER A CA 1
ATOM 819 C C . SER A 1 103 ? -11.220 2.839 14.685 1.00 95.88 103 SER A C 1
ATOM 821 O O . SER A 1 103 ? -10.056 3.223 14.781 1.00 95.88 103 SER A O 1
ATOM 823 N N . ASP A 1 104 ? -11.650 2.078 13.677 1.00 93.81 104 ASP A N 1
ATOM 824 C CA . ASP A 1 104 ? -10.751 1.480 12.682 1.00 93.81 104 ASP A CA 1
ATOM 825 C C . ASP A 1 104 ? -10.010 2.568 11.889 1.00 93.81 104 ASP A C 1
ATOM 827 O O . ASP A 1 104 ? -8.814 2.469 11.615 1.00 93.81 104 ASP A O 1
ATOM 831 N N . ALA A 1 105 ? -10.696 3.673 11.570 1.00 94.19 105 ALA A N 1
ATOM 832 C CA . ALA A 1 105 ? -10.074 4.808 10.900 1.00 94.19 105 ALA A CA 1
ATOM 833 C C . ALA A 1 105 ? -8.949 5.444 11.736 1.00 94.19 105 ALA A C 1
ATOM 835 O O . ALA A 1 105 ? -7.928 5.875 11.191 1.00 94.19 105 ALA A O 1
ATOM 836 N N . LYS A 1 106 ? -9.114 5.491 13.064 1.00 95.69 106 LYS A N 1
ATOM 837 C CA . LYS A 1 106 ? -8.101 6.012 13.987 1.00 95.69 106 LYS A CA 1
ATOM 838 C C . LYS A 1 106 ? -6.903 5.072 14.106 1.00 95.69 106 LYS A C 1
ATOM 840 O O . LYS A 1 106 ? -5.776 5.560 14.200 1.00 95.69 106 LYS A O 1
ATOM 845 N N . GLU A 1 107 ? -7.126 3.762 14.068 1.00 95.56 107 GLU A N 1
ATOM 846 C CA . GLU A 1 107 ? -6.049 2.766 14.039 1.00 95.56 107 GLU A CA 1
ATOM 847 C C . GLU A 1 107 ? -5.175 2.942 12.793 1.00 95.56 107 GLU A C 1
ATOM 849 O O . GLU A 1 107 ? -3.966 3.147 12.915 1.00 95.56 107 GLU A O 1
ATOM 854 N N . VAL A 1 108 ? -5.790 3.015 11.607 1.00 94.62 108 VAL A N 1
ATOM 855 C CA . VAL A 1 108 ? -5.072 3.275 10.346 1.00 94.62 108 VAL A CA 1
ATOM 856 C C . VAL A 1 108 ? -4.308 4.605 10.400 1.00 94.62 108 VAL A C 1
ATOM 858 O O . VAL A 1 108 ? -3.135 4.672 10.022 1.00 94.62 108 VAL A O 1
ATOM 861 N N . ALA A 1 109 ? -4.930 5.674 10.909 1.00 94.25 109 ALA A N 1
ATOM 862 C CA . ALA A 1 109 ? -4.279 6.979 11.041 1.00 94.25 109 ALA A CA 1
ATOM 863 C C . ALA A 1 109 ? -3.053 6.945 11.977 1.00 94.25 109 ALA A C 1
ATOM 865 O O . ALA A 1 109 ? -2.045 7.613 11.712 1.00 94.25 109 ALA A O 1
ATOM 866 N N . SER A 1 110 ? -3.115 6.156 13.054 1.00 96.75 110 SER A N 1
ATOM 867 C CA . SER A 1 110 ? -1.992 5.955 13.971 1.00 96.75 110 SER A CA 1
ATOM 868 C C . SER A 1 110 ? -0.808 5.291 13.266 1.00 96.75 110 SER A C 1
ATOM 870 O O . SER A 1 110 ? 0.312 5.802 13.354 1.00 96.75 110 SER A O 1
ATOM 872 N N . SER A 1 111 ? -1.053 4.238 12.478 1.00 95.00 111 SER A N 1
ATOM 873 C CA . SER A 1 111 ? -0.014 3.560 11.693 1.00 95.00 111 SER A CA 1
ATOM 874 C C . SER A 1 111 ? 0.684 4.506 10.710 1.00 95.00 111 SER A C 1
ATOM 876 O O . SER A 1 111 ? 1.911 4.519 10.622 1.00 95.00 111 SER A O 1
ATOM 878 N N . ILE A 1 112 ? -0.068 5.367 10.015 1.00 94.62 112 ILE A N 1
ATOM 879 C CA . ILE A 1 112 ? 0.509 6.363 9.092 1.00 94.62 112 ILE A CA 1
ATOM 880 C C . ILE A 1 112 ? 1.374 7.379 9.849 1.00 94.62 112 ILE A C 1
ATOM 882 O O . ILE A 1 112 ? 2.463 7.740 9.397 1.00 94.62 112 ILE A O 1
ATOM 886 N N . THR A 1 113 ? 0.906 7.834 11.013 1.00 96.06 113 THR A N 1
ATOM 887 C CA . THR A 1 113 ? 1.639 8.790 11.854 1.00 96.06 113 THR A CA 1
ATOM 888 C C . THR A 1 113 ? 2.951 8.191 12.365 1.00 96.06 113 THR A C 1
ATOM 890 O O . THR A 1 113 ? 3.976 8.875 12.376 1.00 96.06 113 THR A O 1
ATOM 893 N N . ALA A 1 114 ? 2.952 6.907 12.735 1.00 97.06 114 ALA A N 1
ATOM 894 C CA . ALA A 1 114 ? 4.163 6.189 13.120 1.00 97.06 114 ALA A CA 1
ATOM 895 C C . ALA A 1 114 ? 5.197 6.177 11.980 1.00 97.06 114 ALA A C 1
ATOM 897 O O . ALA A 1 114 ? 6.329 6.613 12.185 1.00 97.06 114 ALA A O 1
ATOM 898 N N . ILE A 1 115 ? 4.784 5.820 10.757 1.00 95.31 115 ILE A N 1
ATOM 899 C CA . ILE A 1 115 ? 5.657 5.823 9.568 1.00 95.31 115 ILE A CA 1
ATOM 900 C C . ILE A 1 115 ? 6.218 7.226 9.284 1.00 95.31 115 ILE A C 1
ATOM 902 O O . ILE A 1 115 ? 7.389 7.380 8.929 1.00 95.31 115 ILE A O 1
ATOM 906 N N . ALA A 1 116 ? 5.404 8.275 9.438 1.00 95.31 116 ALA A N 1
ATOM 907 C CA . ALA A 1 116 ? 5.863 9.652 9.257 1.00 95.31 116 ALA A CA 1
ATOM 908 C C . ALA A 1 116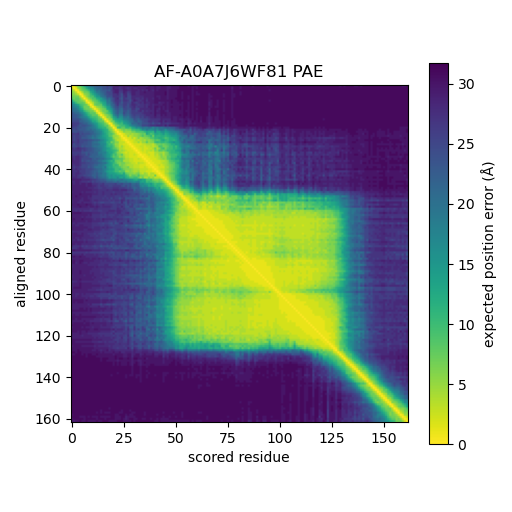 ? 6.954 10.025 10.275 1.00 95.31 116 ALA A C 1
ATOM 910 O O . ALA A 1 116 ? 7.988 10.584 9.903 1.00 95.31 116 ALA A O 1
ATOM 911 N N . ASN A 1 117 ? 6.763 9.661 11.545 1.00 95.44 117 ASN A N 1
ATOM 912 C CA . ASN A 1 117 ? 7.752 9.889 12.598 1.00 95.44 117 ASN A CA 1
ATOM 913 C C . ASN A 1 117 ? 9.051 9.107 12.356 1.00 95.44 117 ASN A C 1
ATOM 915 O O . ASN A 1 117 ? 10.138 9.648 12.573 1.00 95.44 117 ASN A O 1
ATOM 919 N N . GLU A 1 118 ? 8.961 7.870 11.862 1.00 95.19 118 GLU A N 1
ATOM 920 C CA . GLU A 1 118 ? 10.122 7.068 11.463 1.00 95.19 118 GLU A CA 1
ATOM 921 C C . GLU A 1 118 ? 10.913 7.732 10.331 1.00 95.19 118 GLU A C 1
ATOM 923 O O . GLU A 1 118 ? 12.134 7.862 10.434 1.00 95.19 118 GLU A O 1
ATOM 928 N N . LYS A 1 119 ? 10.232 8.234 9.291 1.00 93.69 119 LYS A N 1
ATOM 929 C CA . LYS A 1 119 ? 10.876 8.979 8.195 1.00 93.69 119 LYS A CA 1
ATOM 930 C C . LYS A 1 119 ? 11.571 10.246 8.700 1.00 93.69 119 LYS A C 1
ATOM 932 O O . LYS A 1 119 ? 12.734 10.463 8.375 1.00 93.69 119 LYS A O 1
ATOM 937 N N . ILE A 1 120 ? 10.917 11.027 9.564 1.00 93.56 120 ILE A N 1
ATOM 938 C CA . ILE A 1 120 ? 11.511 12.228 10.180 1.00 93.56 120 ILE A CA 1
ATOM 939 C C . ILE A 1 120 ? 12.761 11.868 10.997 1.00 93.56 120 ILE A C 1
ATOM 941 O O . ILE A 1 120 ? 13.758 12.594 10.974 1.00 93.56 120 ILE A O 1
ATOM 945 N N . LYS A 1 121 ? 12.727 10.761 11.747 1.00 94.00 121 LYS A N 1
ATOM 946 C CA . LYS A 1 121 ? 13.878 10.296 12.530 1.00 94.00 121 LYS A CA 1
ATOM 947 C C . LYS A 1 121 ? 15.034 9.867 11.623 1.00 94.00 121 LYS A C 1
ATOM 949 O O . LYS A 1 121 ? 16.159 10.308 11.852 1.00 94.00 121 LYS A O 1
ATOM 954 N N . ALA A 1 122 ? 14.757 9.092 10.576 1.00 92.12 122 ALA A N 1
ATOM 955 C CA . ALA A 1 122 ? 15.759 8.673 9.598 1.00 92.12 122 ALA A CA 1
ATOM 956 C C . ALA A 1 122 ? 16.410 9.876 8.888 1.00 92.12 122 ALA A C 1
ATOM 958 O O . ALA A 1 122 ? 17.631 9.924 8.741 1.00 92.12 122 ALA A O 1
ATOM 959 N N . GLU A 1 123 ? 15.626 10.895 8.522 1.00 90.19 123 GLU A N 1
ATOM 960 C C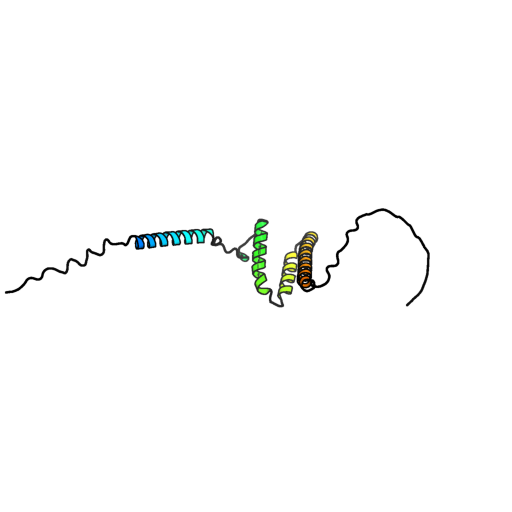A . GLU A 1 123 ? 16.140 12.143 7.942 1.00 90.19 123 GLU A CA 1
ATOM 961 C C . GLU A 1 123 ? 17.042 12.914 8.919 1.00 90.19 123 GLU A C 1
ATOM 963 O O . GLU A 1 123 ? 18.102 13.421 8.533 1.00 90.19 123 GLU A O 1
ATOM 968 N N . LYS A 1 124 ? 16.667 12.976 10.204 1.00 90.00 124 LYS A N 1
ATOM 969 C CA . LYS A 1 124 ? 17.491 13.595 11.255 1.00 90.00 124 LYS A CA 1
ATOM 970 C C . LYS A 1 124 ? 18.814 12.852 11.456 1.00 90.00 124 LYS A C 1
ATOM 972 O O . LYS A 1 124 ? 19.854 13.501 11.566 1.00 90.00 124 LYS A O 1
ATOM 977 N N . GLU A 1 125 ? 18.797 11.522 11.489 1.00 87.19 125 GLU A N 1
ATOM 978 C CA . GLU A 1 125 ? 19.997 10.690 11.653 1.00 87.19 125 GLU A CA 1
ATOM 979 C C . GLU A 1 125 ? 20.937 10.791 10.444 1.00 87.19 125 GLU A C 1
ATOM 981 O O . GLU A 1 125 ? 22.143 10.996 10.617 1.00 87.19 125 GLU A O 1
ATOM 986 N N . ALA A 1 126 ? 20.391 10.771 9.224 1.00 83.31 126 ALA A N 1
ATOM 987 C CA . ALA A 1 126 ? 21.156 10.973 7.995 1.00 83.31 126 ALA A CA 1
ATOM 988 C C . ALA A 1 126 ? 21.847 12.352 7.956 1.00 83.31 126 ALA A C 1
ATOM 990 O O . ALA A 1 126 ? 22.998 12.467 7.524 1.00 83.31 126 ALA A O 1
ATOM 991 N N . ASN A 1 127 ? 21.193 13.401 8.470 1.00 76.69 127 ASN A N 1
ATOM 992 C CA . ASN A 1 127 ? 21.788 14.737 8.574 1.00 76.69 127 ASN A CA 1
ATOM 993 C C . ASN A 1 127 ? 22.749 14.906 9.767 1.00 76.69 127 ASN A C 1
ATOM 995 O O . ASN A 1 127 ? 23.644 15.755 9.714 1.00 76.69 127 ASN A O 1
ATOM 999 N N . ALA A 1 128 ? 22.622 14.102 10.826 1.00 69.50 128 ALA A N 1
ATOM 1000 C CA . ALA A 1 128 ? 23.504 14.155 11.995 1.00 69.50 128 ALA A CA 1
ATOM 1001 C C . ALA A 1 128 ? 24.920 13.609 11.714 1.00 69.50 128 ALA A C 1
ATOM 1003 O O . ALA A 1 128 ? 25.887 14.060 12.336 1.00 69.50 128 ALA A O 1
ATOM 1004 N N . GLY A 1 129 ? 25.072 12.699 10.742 1.00 58.25 129 GLY A N 1
ATOM 1005 C CA . GLY A 1 129 ? 26.368 12.148 10.318 1.00 58.25 129 GLY A CA 1
ATOM 1006 C C . GLY A 1 129 ? 27.342 13.184 9.736 1.00 58.25 129 GLY A C 1
ATOM 1007 O O . GLY A 1 129 ? 28.554 13.012 9.831 1.00 58.25 129 GLY A O 1
ATOM 1008 N N . LYS A 1 130 ? 26.843 14.317 9.223 1.00 58.47 130 LYS A N 1
ATOM 1009 C CA . LYS A 1 130 ? 27.678 15.416 8.697 1.00 58.47 130 LYS A CA 1
ATOM 1010 C C . LYS A 1 130 ? 28.245 16.352 9.775 1.00 58.47 130 LYS A C 1
ATOM 1012 O O . LYS A 1 130 ? 28.960 17.290 9.437 1.00 58.47 130 LYS A O 1
ATOM 1017 N N . ARG A 1 131 ? 27.940 16.138 11.064 1.00 56.44 131 ARG A N 1
ATOM 1018 C CA . ARG A 1 131 ? 28.323 17.059 12.157 1.00 56.44 131 ARG A CA 1
ATOM 1019 C C . ARG A 1 131 ? 29.161 16.451 13.286 1.00 56.44 131 ARG A C 1
ATOM 1021 O O . ARG A 1 131 ? 29.375 17.124 14.289 1.00 56.44 131 ARG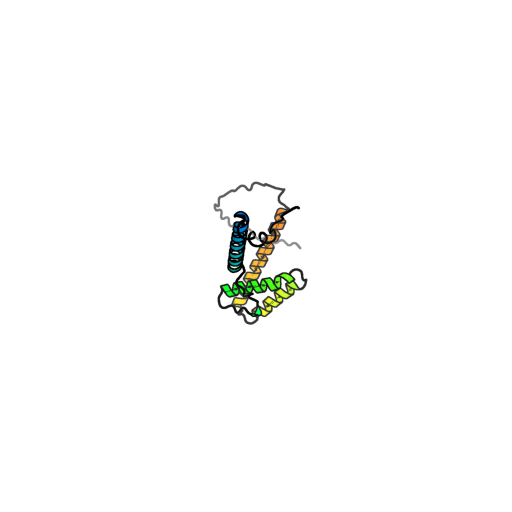 A O 1
ATOM 1028 N N . LYS A 1 132 ? 29.688 15.227 13.162 1.00 51.59 132 LYS A N 1
ATOM 1029 C CA . LYS A 1 132 ? 30.535 14.625 14.215 1.00 51.59 132 LYS A CA 1
ATOM 1030 C C . LYS A 1 132 ? 32.001 14.472 13.811 1.00 51.59 132 LYS A C 1
ATOM 1032 O O . LYS A 1 132 ? 32.544 13.377 13.785 1.00 51.59 132 LYS A O 1
ATOM 1037 N N . ALA A 1 133 ? 32.652 15.614 13.608 1.00 48.22 133 ALA A N 1
ATOM 1038 C CA . ALA A 1 133 ? 34.093 15.774 13.797 1.00 48.22 133 ALA A CA 1
ATOM 1039 C C . ALA A 1 133 ? 34.379 16.999 14.686 1.00 48.22 133 ALA A C 1
ATOM 1041 O O . ALA A 1 133 ? 35.211 17.832 14.362 1.00 48.22 133 ALA A O 1
ATOM 1042 N N . ALA A 1 134 ? 33.658 17.155 15.799 1.00 51.78 134 ALA A N 1
ATOM 1043 C CA . ALA A 1 134 ? 34.034 18.096 16.853 1.00 51.78 134 ALA A CA 1
ATOM 1044 C C . ALA A 1 134 ? 33.373 17.692 18.177 1.00 51.78 134 ALA A C 1
ATOM 1046 O O . ALA A 1 134 ? 32.151 17.664 18.286 1.00 51.78 134 ALA A O 1
ATOM 1047 N N . GLY A 1 135 ? 34.188 17.390 19.189 1.00 49.53 135 GLY A N 1
ATOM 1048 C CA . GLY A 1 135 ? 33.745 17.368 20.585 1.00 49.53 135 GLY A CA 1
ATOM 1049 C C . GLY A 1 135 ? 33.471 15.994 21.197 1.00 49.53 135 GLY A C 1
ATOM 1050 O O . GLY A 1 135 ? 32.360 15.718 21.638 1.00 49.53 135 GLY A O 1
ATOM 1051 N N . LYS A 1 136 ? 34.510 15.163 21.359 1.00 49.62 136 LYS A N 1
ATOM 1052 C CA . LYS A 1 136 ? 34.550 14.201 22.475 1.00 49.62 136 LYS A CA 1
ATOM 1053 C C . LYS A 1 136 ? 34.659 15.012 23.776 1.00 49.62 136 LYS A C 1
ATOM 1055 O O . LYS A 1 136 ? 35.760 15.351 24.199 1.00 49.62 136 LYS A O 1
ATOM 1060 N N . LYS A 1 137 ? 33.534 15.345 24.412 1.00 53.91 137 LYS A N 1
ATOM 1061 C CA . LYS A 1 137 ? 33.517 15.699 25.839 1.00 53.91 137 LYS A CA 1
ATOM 1062 C C . LYS A 1 137 ? 33.033 14.475 26.608 1.00 53.91 137 LYS A C 1
ATOM 1064 O O . LYS A 1 137 ? 31.914 14.015 26.412 1.00 53.91 137 LYS A O 1
ATOM 1069 N N . LYS A 1 138 ? 33.937 13.912 27.415 1.00 49.47 138 LYS A N 1
ATOM 1070 C CA . LYS A 1 138 ? 33.670 12.843 28.383 1.00 49.47 138 LYS A CA 1
ATOM 1071 C C . LYS A 1 138 ? 32.511 13.285 29.283 1.00 49.47 138 LYS A C 1
ATOM 1073 O O . LYS A 1 138 ? 32.658 14.271 29.998 1.00 49.47 138 LYS A O 1
ATOM 1078 N N . GLN A 1 139 ? 31.390 12.573 29.251 1.00 54.25 139 GLN A N 1
ATOM 1079 C CA . GLN A 1 139 ? 30.339 12.722 30.252 1.00 54.25 139 GLN A CA 1
ATOM 1080 C C . GLN A 1 139 ? 30.692 11.802 31.423 1.00 54.25 139 GLN A C 1
ATOM 1082 O O . GLN A 1 139 ? 30.754 10.584 31.273 1.00 54.25 139 GLN A O 1
ATOM 1087 N N . LEU A 1 140 ? 31.014 12.414 32.558 1.00 52.31 140 LEU A N 1
ATOM 1088 C CA . LEU A 1 140 ? 31.241 11.748 33.833 1.00 52.31 140 LEU A CA 1
ATOM 1089 C C . LEU A 1 140 ? 29.887 11.210 34.326 1.00 52.31 140 LEU A C 1
ATOM 1091 O O . LEU A 1 140 ? 28.927 11.973 34.428 1.00 52.31 140 LEU A O 1
ATOM 1095 N N . HIS A 1 141 ? 29.781 9.911 34.598 1.00 49.78 141 HIS A N 1
ATOM 1096 C CA . HIS A 1 141 ? 28.638 9.358 35.323 1.00 49.78 141 HIS A CA 1
ATOM 1097 C C . HIS A 1 141 ? 28.845 9.614 36.815 1.00 49.78 141 HIS A C 1
ATOM 1099 O O . HIS A 1 141 ? 29.665 8.951 37.443 1.00 49.78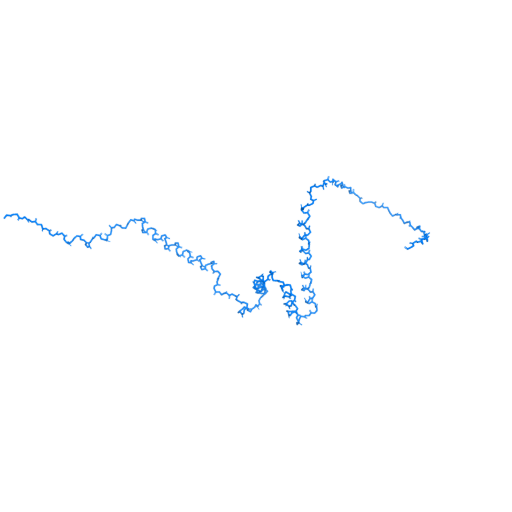 141 HIS A O 1
ATOM 1105 N N . VAL A 1 142 ? 28.107 10.572 37.373 1.00 43.66 142 VAL A N 1
ATOM 1106 C CA . VAL A 1 142 ? 27.902 10.658 38.821 1.00 43.66 142 VAL A CA 1
ATOM 1107 C C . VAL A 1 142 ? 26.525 10.076 39.091 1.00 43.66 142 VAL A C 1
ATOM 1109 O O . VAL A 1 142 ? 25.505 10.730 38.893 1.00 43.66 142 VAL A O 1
ATOM 1112 N N . GLY A 1 143 ? 26.505 8.801 39.467 1.00 39.00 143 GLY A N 1
ATOM 1113 C CA . GLY A 1 143 ? 25.362 8.232 40.160 1.00 39.00 143 GLY A CA 1
ATOM 1114 C C . GLY A 1 143 ? 25.409 8.671 41.617 1.00 39.00 143 GLY A C 1
ATOM 1115 O O . GLY A 1 143 ? 26.453 8.519 42.245 1.00 39.00 143 GLY A O 1
ATOM 1116 N N . ARG A 1 144 ? 24.298 9.213 42.121 1.00 38.09 144 ARG A N 1
ATOM 1117 C CA . ARG A 1 144 ? 23.624 8.796 43.363 1.00 38.09 144 ARG A CA 1
ATOM 1118 C C . ARG A 1 144 ? 22.412 9.713 43.612 1.00 38.09 144 ARG A C 1
ATOM 1120 O O . ARG A 1 144 ? 22.587 10.927 43.563 1.00 38.09 144 ARG A O 1
ATOM 1127 N N . PRO A 1 145 ? 21.211 9.161 43.845 1.00 49.62 145 PRO A N 1
ATOM 1128 C CA . PRO A 1 145 ? 20.076 9.907 44.363 1.00 49.62 145 PRO A CA 1
ATOM 1129 C C . PRO A 1 145 ? 20.133 9.857 45.891 1.00 49.62 145 PRO A C 1
ATOM 1131 O O . PRO A 1 145 ? 20.152 8.767 46.446 1.00 49.62 145 PRO A O 1
ATOM 1134 N N . ASP A 1 146 ? 20.170 10.998 46.562 1.00 41.94 146 ASP A N 1
ATOM 1135 C CA . ASP A 1 146 ? 19.818 11.078 47.979 1.00 41.94 146 ASP A CA 1
ATOM 1136 C C . ASP A 1 146 ? 19.236 12.478 48.228 1.00 41.94 146 ASP A C 1
ATOM 1138 O O . ASP A 1 146 ? 19.915 13.488 48.062 1.00 41.94 146 ASP A O 1
ATOM 1142 N N . ASP A 1 147 ? 17.922 12.479 48.460 1.00 47.06 147 ASP A N 1
ATOM 1143 C CA . ASP A 1 147 ? 17.180 13.284 49.432 1.00 47.06 147 ASP A CA 1
ATOM 1144 C C . ASP A 1 147 ? 17.767 14.642 49.861 1.00 47.06 147 ASP A C 1
ATOM 1146 O O . ASP A 1 147 ? 18.699 14.695 50.657 1.00 47.06 147 ASP A O 1
ATOM 1150 N N . GLU A 1 148 ? 17.116 15.741 49.463 1.00 44.50 148 GLU A N 1
ATOM 1151 C CA . GLU A 1 148 ? 16.857 16.824 50.419 1.00 44.50 148 GLU A CA 1
ATOM 1152 C C . GLU A 1 148 ? 15.634 17.648 49.995 1.00 44.50 148 GLU A C 1
ATOM 1154 O O . GLU A 1 148 ? 15.648 18.454 49.062 1.00 44.50 148 GLU A O 1
ATOM 1159 N N . VAL A 1 149 ? 14.533 17.402 50.698 1.00 48.09 149 VAL A N 1
ATOM 1160 C CA . VAL A 1 149 ? 13.370 18.282 50.753 1.00 48.09 149 VAL A CA 1
ATOM 1161 C C . VAL A 1 149 ? 13.790 19.573 51.452 1.00 48.09 149 VAL A C 1
ATOM 1163 O O . VAL A 1 149 ? 13.998 19.575 52.662 1.00 48.09 149 VAL A O 1
ATOM 1166 N N . VAL A 1 150 ? 13.827 20.688 50.723 1.00 43.03 150 VAL A N 1
ATOM 1167 C CA . VAL A 1 150 ? 13.701 22.020 51.329 1.00 43.03 150 VAL A CA 1
ATOM 1168 C C . VAL A 1 150 ? 12.601 22.773 50.598 1.00 43.03 150 VAL A C 1
ATOM 1170 O O . VAL A 1 150 ? 12.749 23.248 49.475 1.00 43.03 150 VAL A O 1
ATOM 1173 N N . VAL A 1 151 ? 11.454 22.825 51.265 1.00 48.09 151 VAL A N 1
ATOM 1174 C CA . VAL A 1 151 ? 10.320 23.673 50.928 1.00 48.09 151 VAL A CA 1
ATOM 1175 C C . VAL A 1 151 ? 10.748 25.120 51.178 1.00 48.09 151 VAL A C 1
ATOM 1177 O O . VAL A 1 151 ? 10.925 25.511 52.328 1.00 48.09 151 VAL A O 1
ATOM 1180 N N . ALA A 1 152 ? 10.912 25.911 50.121 1.00 46.31 152 ALA A N 1
ATOM 1181 C CA . ALA A 1 152 ? 11.084 27.357 50.215 1.00 46.31 152 ALA A CA 1
ATOM 1182 C C . ALA A 1 152 ? 9.872 28.038 49.567 1.00 46.31 152 ALA A C 1
ATOM 1184 O O . ALA A 1 152 ? 9.863 28.342 48.376 1.00 46.31 152 ALA A O 1
ATOM 1185 N N . TYR A 1 153 ? 8.816 28.222 50.363 1.00 46.84 153 TYR A N 1
ATOM 1186 C CA . TYR A 1 153 ? 7.872 29.310 50.129 1.00 46.84 153 TYR A CA 1
ATOM 1187 C C . TYR A 1 153 ? 8.589 30.601 50.532 1.00 46.84 153 TYR A C 1
ATOM 1189 O O . TYR A 1 153 ? 8.678 30.897 51.718 1.00 46.84 153 TYR A O 1
ATOM 1197 N N . ASP A 1 154 ? 9.098 31.333 49.550 1.00 48.16 154 ASP A N 1
ATOM 1198 C CA . ASP A 1 154 ? 9.493 32.735 49.695 1.00 48.16 154 ASP A CA 1
ATOM 1199 C C . ASP A 1 154 ? 8.839 33.454 48.509 1.00 48.16 154 ASP A C 1
ATOM 1201 O O . ASP A 1 154 ? 9.121 33.167 47.349 1.00 48.16 154 ASP A O 1
ATOM 1205 N N . ALA A 1 155 ? 7.659 34.011 48.757 1.00 51.00 155 ALA A N 1
ATOM 1206 C CA . ALA A 1 155 ? 7.491 35.436 49.013 1.00 51.00 155 ALA A CA 1
ATOM 1207 C C . ALA A 1 155 ? 7.390 36.206 47.694 1.00 51.00 155 ALA A C 1
ATOM 1209 O O . ALA A 1 155 ? 8.353 36.385 46.960 1.00 51.00 155 ALA A O 1
ATOM 1210 N N . LEU A 1 156 ? 6.144 36.593 47.415 1.00 50.41 156 LEU A N 1
ATOM 1211 C CA . LEU A 1 156 ? 5.750 37.856 46.802 1.00 50.41 156 LEU A CA 1
ATOM 1212 C C . LEU A 1 156 ? 6.932 38.782 46.481 1.00 50.41 156 LEU A C 1
ATOM 1214 O O . LEU A 1 156 ? 7.498 39.381 47.392 1.00 50.41 156 LEU A O 1
ATOM 1218 N N . ASP A 1 157 ? 7.215 38.965 45.197 1.00 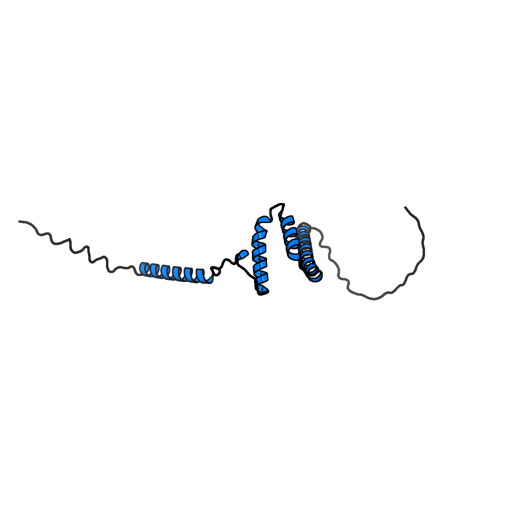54.09 157 ASP A N 1
ATOM 1219 C CA . ASP A 1 157 ? 7.703 40.256 44.730 1.00 54.09 157 ASP A CA 1
ATOM 1220 C C . ASP A 1 157 ? 7.066 40.544 43.368 1.00 54.09 157 ASP A C 1
ATOM 1222 O O . ASP A 1 157 ? 7.425 39.985 42.328 1.00 54.09 157 ASP A O 1
ATOM 1226 N N . ASP A 1 158 ? 6.012 41.356 43.436 1.00 51.28 158 ASP A N 1
ATOM 1227 C CA . ASP A 1 158 ? 5.545 42.210 42.352 1.00 51.28 158 ASP A CA 1
ATOM 1228 C C . ASP A 1 158 ? 6.751 42.863 41.674 1.00 51.28 158 ASP A C 1
ATOM 1230 O O . ASP A 1 158 ? 7.509 43.486 42.387 1.00 51.28 158 ASP A O 1
ATOM 1234 N N . TYR A 1 159 ? 6.912 42.808 40.348 1.00 48.28 159 TYR A N 1
ATOM 1235 C CA . TYR A 1 159 ? 7.530 43.901 39.570 1.00 48.28 159 TYR A CA 1
ATOM 1236 C C . TYR A 1 159 ? 7.316 43.665 38.066 1.00 48.28 159 TYR A C 1
ATOM 1238 O O . TYR A 1 159 ? 8.085 43.001 37.377 1.00 48.28 159 TYR A O 1
ATOM 1246 N N . ASP A 1 160 ? 6.190 44.180 37.576 1.00 63.94 160 ASP A N 1
ATOM 1247 C CA . ASP A 1 160 ? 6.167 45.251 36.573 1.00 63.94 160 ASP A CA 1
ATOM 1248 C C . ASP A 1 160 ? 7.406 45.373 35.651 1.00 63.94 160 ASP A C 1
ATOM 1250 O O . ASP A 1 160 ? 8.378 46.034 36.018 1.00 63.94 160 ASP A O 1
ATOM 1254 N N . PHE A 1 161 ? 7.354 44.807 34.432 1.00 54.97 161 PHE A N 1
ATOM 1255 C CA . PHE A 1 161 ? 8.063 45.375 33.272 1.00 54.97 161 PHE A CA 1
ATOM 1256 C C . PHE A 1 161 ? 7.576 44.831 31.907 1.00 54.97 161 PHE A C 1
ATOM 1258 O O . PHE A 1 161 ? 7.848 43.683 31.563 1.00 54.97 161 PHE A O 1
ATOM 1265 N N . MET A 1 162 ? 6.921 45.727 31.151 1.00 53.44 162 MET A N 1
ATOM 1266 C CA . MET A 1 162 ? 6.760 45.834 29.678 1.00 53.44 162 MET A CA 1
ATOM 1267 C C . MET A 1 162 ? 6.297 44.626 28.851 1.00 53.44 162 MET A C 1
ATOM 1269 O O . MET A 1 162 ? 7.123 43.747 28.523 1.00 53.44 162 MET A O 1
#

Mean predicted aligned error: 20.35 Å

Solvent-accessible surface area (backbone atoms only — not comparable to full-atom values): 10805 Å² total; per-residue (Å²): 132,89,80,92,81,77,94,82,78,86,77,79,85,78,73,88,68,87,82,79,54,72,64,62,58,48,52,52,53,48,51,52,49,52,52,50,51,49,50,51,47,44,63,74,65,47,71,72,94,62,84,78,40,83,90,76,56,80,66,86,48,75,69,39,46,52,54,50,51,51,54,52,48,66,68,51,56,84,41,65,85,44,90,57,36,67,56,51,54,53,51,52,52,54,65,75,48,71,86,56,53,75,66,60,51,48,53,55,51,48,56,54,51,51,55,51,51,50,50,54,48,52,54,50,54,66,60,49,69,81,63,75,89,72,79,93,70,86,80,80,87,80,85,81,93,77,90,80,94,76,92,76,90,74,76,93,74,89,76,91,80,135

Secondary structure (DSSP, 8-state):
--------SSSSSSSSSS---HHHHHHHHHHHHHHHHHHHHHHHHS--S----TTT----SHHHHHHHHHHHHHHHGGGTTSTTHHHHHHHHHHHHTTT--HHHHHHHHHHHHHHHHHHHHHHHHHHHGGG-SS----------------------------

Organism: Thalictrum thalictroides (NCBI:txid46969)

Foldseek 3Di:
DDDDDDDDPPPPPPPPPDDPPPVNVVVVVVVVVVVVVVVVVCVVPVDDPDPCALVNQDDDDPVSVVVNVVNVCVVLVVCPPPPCSVVVVVVVL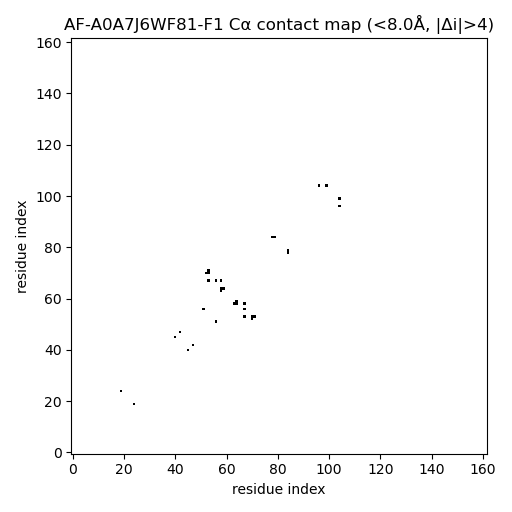CVVCVPPDPVVNVVVVVVVVVVVVVVVVVVVVVVVVVPPPDDPDDDDDDDDDDDDDDDDPDDDDDDDDD

Nearest PDB structures (foldseek):
  3bpj-assembly1_A  TM=9.027E-01  e=1.360E-03  Homo sapiens

Sequence (162 aa):
MTKAVENKATIAEVASQEVLDPVAEKLRQQRLVEEADYKSTAELFAKTGNEKSLDNFIPKSESDFLEYAELISHRLRPFEKSFHYIGLLKDVMRLSMTTMTASDAKEVASSITAIANEKIKAEKEANAGKRKAAGKKKQLHVGRPDDEVVVAYDALDDYDFM

InterPro domains:
  IPR013906 Eukaryotic translation initiation factor 3 subunit J [PF08597] (6-162)
  IPR013906 Eukaryotic translation initiation factor 3 subunit J [PTHR21681] (13-162)
  IPR023194 Eukaryotic translation initiation factor 3-like domain superfamily [G3DSA:1.10.246.60] (50-128)

pLDDT: mean 71.62, std 20.74, range [33.72, 97.06]